Protein AF-A0A3R7I8H6-F1 (afdb_monomer)

Sequence (61 aa):
MQITDAMLERAGFLPGQQVLFSVDYRYGHITITPDYDYRIAGKYVSGQEAEETRQRLSRRK

Structure (mmCIF, N/CA/C/O backbone):
data_AF-A0A3R7I8H6-F1
#
_entry.id   AF-A0A3R7I8H6-F1
#
loop_
_atom_site.group_PDB
_atom_site.id
_atom_site.type_symbol
_atom_site.label_atom_id
_atom_site.label_alt_id
_atom_site.label_comp_id
_atom_site.label_asym_id
_atom_site.label_entity_id
_atom_site.label_seq_id
_atom_site.pdbx_PDB_ins_code
_atom_site.Cartn_x
_atom_site.C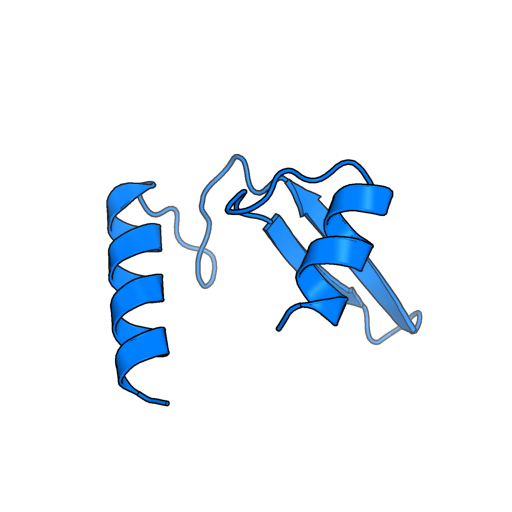artn_y
_atom_site.Cartn_z
_atom_site.occupancy
_atom_site.B_iso_or_equiv
_atom_site.auth_seq_id
_atom_site.auth_comp_id
_atom_site.auth_asym_id
_atom_site.auth_atom_id
_atom_site.pdbx_PDB_model_num
ATOM 1 N N . MET A 1 1 ? 7.906 12.845 3.331 1.00 55.28 1 MET A N 1
ATOM 2 C CA . MET A 1 1 ? 9.213 12.971 2.641 1.00 55.28 1 MET A CA 1
ATOM 3 C C . MET A 1 1 ? 8.856 13.428 1.240 1.00 55.28 1 MET A C 1
ATOM 5 O O . MET A 1 1 ? 8.270 12.630 0.527 1.00 55.28 1 MET A O 1
ATOM 9 N N . GLN A 1 2 ? 9.143 14.676 0.856 1.00 61.84 2 GLN A N 1
ATOM 10 C CA . GLN A 1 2 ? 8.616 15.251 -0.399 1.00 61.84 2 GLN A CA 1
ATOM 11 C C . GLN A 1 2 ? 8.949 14.426 -1.655 1.00 61.84 2 GLN A C 1
ATOM 13 O O . GLN A 1 2 ? 8.158 14.378 -2.589 1.00 61.84 2 GLN A O 1
ATOM 18 N N . ILE A 1 3 ? 10.095 13.736 -1.663 1.00 63.72 3 ILE A N 1
ATOM 19 C CA . ILE A 1 3 ? 10.531 12.897 -2.790 1.00 63.72 3 ILE A CA 1
ATOM 20 C C . ILE A 1 3 ? 9.604 11.686 -2.981 1.00 63.72 3 ILE A C 1
ATOM 22 O O . ILE A 1 3 ? 9.275 11.334 -4.110 1.00 63.72 3 ILE A O 1
ATOM 26 N N . THR A 1 4 ? 9.167 11.058 -1.888 1.00 68.12 4 THR A N 1
ATOM 27 C CA . THR A 1 4 ? 8.281 9.886 -1.929 1.00 68.12 4 THR A CA 1
ATOM 28 C C . THR A 1 4 ? 6.886 10.274 -2.404 1.00 68.12 4 THR A C 1
ATOM 30 O O . THR A 1 4 ? 6.327 9.591 -3.255 1.00 68.12 4 THR A O 1
ATOM 33 N N . ASP A 1 5 ? 6.364 11.400 -1.915 1.00 69.81 5 ASP A N 1
ATOM 34 C CA . ASP A 1 5 ? 5.031 11.885 -2.282 1.00 69.81 5 ASP A CA 1
ATOM 35 C C . ASP A 1 5 ? 4.982 12.260 -3.777 1.00 69.81 5 ASP A C 1
ATOM 37 O O . ASP A 1 5 ? 4.117 11.781 -4.503 1.00 69.81 5 ASP A O 1
ATOM 41 N N . ALA A 1 6 ? 5.992 12.981 -4.284 1.00 76.75 6 ALA A N 1
ATOM 42 C CA . ALA A 1 6 ? 6.085 13.344 -5.703 1.00 76.75 6 ALA A CA 1
ATOM 43 C C . ALA A 1 6 ? 6.280 12.134 -6.641 1.00 76.75 6 ALA A C 1
ATOM 45 O O . ALA A 1 6 ? 5.791 12.129 -7.773 1.00 76.75 6 ALA A O 1
ATOM 46 N N . MET A 1 7 ? 7.009 11.103 -6.199 1.00 83.62 7 MET A N 1
ATOM 47 C CA . MET A 1 7 ? 7.148 9.854 -6.955 1.00 83.62 7 MET A CA 1
ATOM 48 C C . MET A 1 7 ? 5.799 9.133 -7.072 1.00 83.62 7 MET A C 1
ATOM 50 O O . MET A 1 7 ? 5.447 8.663 -8.154 1.00 83.62 7 MET A O 1
ATOM 54 N N . LEU A 1 8 ? 5.055 9.049 -5.969 1.00 81.81 8 LEU A N 1
ATOM 55 C CA . LEU A 1 8 ? 3.760 8.377 -5.919 1.00 81.81 8 LEU A CA 1
ATOM 56 C C . LEU A 1 8 ? 2.698 9.137 -6.721 1.00 81.81 8 LEU A C 1
ATOM 58 O O . LEU A 1 8 ? 1.970 8.514 -7.490 1.00 81.81 8 LEU A O 1
ATOM 62 N N . GLU A 1 9 ? 2.679 10.467 -6.647 1.00 84.06 9 GLU A N 1
ATOM 63 C CA . GLU A 1 9 ? 1.825 11.304 -7.499 1.00 84.06 9 GLU A CA 1
ATOM 64 C C . GLU A 1 9 ? 2.045 11.026 -8.989 1.00 84.06 9 GLU A C 1
ATOM 66 O O . GLU A 1 9 ? 1.091 10.807 -9.736 1.00 84.06 9 GLU A O 1
ATOM 71 N N . ARG A 1 10 ? 3.307 10.946 -9.429 1.00 85.69 10 ARG A N 1
ATOM 72 C CA . ARG A 1 10 ? 3.646 10.607 -10.823 1.00 85.69 10 ARG A CA 1
ATOM 73 C C . ARG A 1 10 ? 3.214 9.201 -11.230 1.00 85.69 10 ARG A C 1
ATOM 75 O O . ARG A 1 10 ? 2.964 8.969 -12.408 1.00 85.69 10 ARG A O 1
ATOM 82 N N . ALA A 1 11 ? 3.137 8.278 -10.277 1.00 83.88 11 ALA A N 1
ATOM 83 C CA . ALA A 1 11 ? 2.636 6.927 -10.495 1.00 83.88 11 ALA A CA 1
ATOM 84 C C . ALA A 1 11 ? 1.095 6.836 -10.434 1.00 83.88 11 ALA A C 1
ATOM 86 O O . ALA A 1 11 ? 0.548 5.749 -10.601 1.00 83.88 11 ALA A O 1
ATOM 87 N N . GLY A 1 12 ? 0.396 7.963 -10.238 1.00 87.00 12 GLY A N 1
ATOM 88 C CA . GLY A 1 12 ? -1.067 8.047 -10.237 1.00 87.00 12 GLY A CA 1
ATOM 89 C C . GLY A 1 12 ? -1.718 7.905 -8.860 1.00 87.00 12 GLY A C 1
ATOM 90 O O . GLY A 1 12 ? -2.936 7.754 -8.785 1.00 87.00 12 GLY A O 1
ATOM 91 N N . PHE A 1 13 ? -0.942 7.951 -7.775 1.00 85.50 13 PHE A N 1
ATOM 92 C CA . PHE A 1 13 ? -1.469 7.926 -6.409 1.00 85.50 13 PHE A CA 1
ATOM 93 C C . PHE A 1 13 ? -1.756 9.338 -5.903 1.00 85.50 13 PHE A C 1
ATOM 95 O O . PHE A 1 13 ? -1.026 10.278 -6.199 1.00 85.50 13 PHE A O 1
ATOM 102 N N . LEU A 1 14 ? -2.807 9.498 -5.104 1.00 82.81 14 LEU A N 1
ATOM 103 C CA . LEU A 1 14 ? -3.146 10.792 -4.520 1.00 82.81 14 LEU A CA 1
ATOM 104 C C . LEU A 1 14 ? -2.363 11.037 -3.220 1.00 82.81 14 LEU A C 1
ATOM 106 O O . LEU A 1 14 ? -2.137 10.105 -2.442 1.00 82.81 14 LEU A O 1
ATOM 110 N N . PRO A 1 15 ? -1.997 12.291 -2.913 1.00 78.69 15 PRO A N 1
ATOM 111 C CA . PRO A 1 15 ? -1.417 12.639 -1.621 1.00 78.69 15 PRO A CA 1
ATOM 112 C C . PRO A 1 15 ? -2.324 12.225 -0.465 1.00 78.69 15 PRO A C 1
ATOM 114 O O . PRO A 1 15 ? -3.521 12.504 -0.460 1.00 78.69 15 PRO A O 1
ATOM 117 N N . G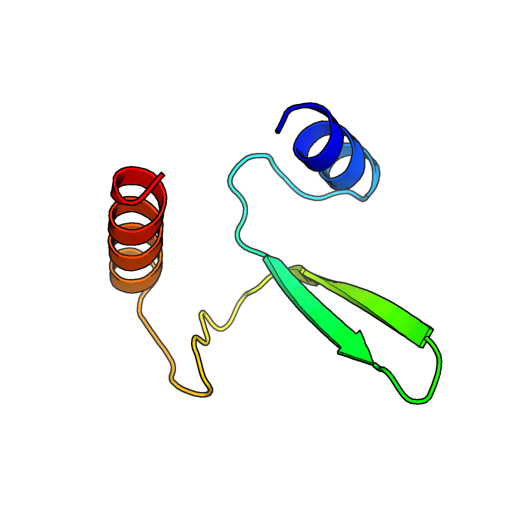LY A 1 16 ? -1.748 11.547 0.527 1.00 75.06 16 GLY A N 1
ATOM 118 C CA . GLY A 1 16 ? -2.500 11.023 1.669 1.00 75.06 16 GLY A CA 1
ATOM 119 C C . GLY A 1 16 ? -3.320 9.762 1.375 1.00 75.06 16 GLY A C 1
ATOM 120 O O . GLY A 1 16 ? -3.915 9.224 2.306 1.00 75.06 16 GLY A O 1
ATOM 121 N N . GLN A 1 17 ? -3.323 9.256 0.137 1.00 79.19 17 GLN A N 1
ATOM 122 C CA . GLN A 1 17 ? -3.925 7.967 -0.188 1.00 79.19 17 GLN A CA 1
ATOM 123 C C . GLN A 1 17 ? -3.141 6.834 0.471 1.00 79.19 17 GLN A C 1
ATOM 125 O O . GLN A 1 17 ? -1.911 6.781 0.418 1.00 79.19 17 GLN A O 1
ATOM 130 N N . GLN A 1 18 ? -3.869 5.901 1.076 1.00 77.19 18 GLN A N 1
ATOM 131 C CA . GLN A 1 18 ? -3.268 4.710 1.649 1.00 77.19 18 GLN A CA 1
ATOM 132 C C . GLN A 1 18 ? -2.905 3.717 0.542 1.00 77.19 18 GLN A C 1
ATOM 134 O O . GLN A 1 18 ? -3.691 3.449 -0.371 1.00 77.19 18 GLN A O 1
ATOM 139 N N . VAL A 1 19 ? -1.687 3.187 0.619 1.00 80.88 19 VAL A N 1
ATOM 140 C CA . VAL A 1 19 ? -1.142 2.256 -0.368 1.00 80.88 19 VAL A CA 1
ATOM 141 C C . VAL A 1 19 ? -0.599 1.014 0.319 1.00 80.88 19 VAL A C 1
ATOM 143 O O . VAL A 1 19 ? 0.007 1.090 1.390 1.00 80.88 19 VAL A O 1
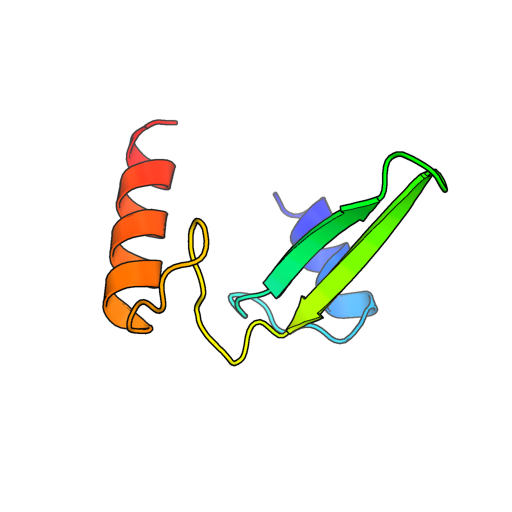ATOM 146 N N . LEU A 1 20 ? -0.784 -0.130 -0.328 1.00 82.00 20 LEU A N 1
ATOM 147 C CA . LEU A 1 20 ? -0.132 -1.373 0.026 1.00 82.00 20 LEU A CA 1
ATOM 148 C C . LEU A 1 20 ? 1.256 -1.378 -0.611 1.00 82.00 20 LEU A C 1
ATOM 150 O O . LEU A 1 20 ? 1.394 -1.404 -1.836 1.00 82.00 20 LEU A O 1
ATOM 154 N N . PHE A 1 21 ? 2.277 -1.376 0.242 1.00 82.38 21 PHE A N 1
ATOM 155 C CA . PHE A 1 21 ? 3.675 -1.507 -0.146 1.00 82.38 21 PHE A CA 1
ATOM 156 C C . PHE A 1 21 ? 4.147 -2.937 0.122 1.00 82.38 21 PHE A C 1
ATOM 158 O O . PHE A 1 21 ? 4.189 -3.377 1.271 1.00 82.38 21 PHE A O 1
ATOM 165 N N . SER A 1 22 ? 4.497 -3.664 -0.937 1.00 82.44 22 SER A N 1
ATOM 166 C CA . SER A 1 22 ? 4.950 -5.056 -0.868 1.00 82.44 22 SER A CA 1
ATOM 167 C C . SER A 1 22 ? 6.338 -5.208 -1.479 1.00 82.44 22 SER A C 1
ATOM 169 O O . SER A 1 22 ? 6.627 -4.631 -2.527 1.00 82.44 22 SER A O 1
ATOM 171 N N . VAL A 1 23 ? 7.185 -6.016 -0.839 1.00 85.56 23 VAL A N 1
ATOM 172 C CA . VAL A 1 23 ? 8.536 -6.339 -1.317 1.00 85.56 23 VAL A CA 1
ATOM 173 C C . VAL A 1 23 ? 8.619 -7.835 -1.576 1.00 85.56 23 VAL A C 1
ATOM 175 O O . VAL A 1 23 ? 8.504 -8.638 -0.650 1.00 85.56 23 VAL A O 1
ATOM 178 N N . ASP A 1 24 ? 8.835 -8.206 -2.833 1.00 88.00 24 ASP A N 1
ATOM 179 C CA . ASP A 1 24 ? 9.176 -9.569 -3.214 1.00 88.00 24 ASP A CA 1
ATOM 180 C C . ASP A 1 24 ? 10.699 -9.707 -3.297 1.00 88.00 24 ASP A C 1
ATOM 182 O O . ASP A 1 24 ? 11.342 -9.302 -4.269 1.00 88.00 24 ASP A O 1
ATOM 186 N N . TYR A 1 25 ? 11.282 -10.298 -2.256 1.00 86.75 25 TYR A N 1
ATOM 187 C CA . TYR A 1 25 ? 12.725 -10.510 -2.155 1.00 86.75 25 TYR A CA 1
ATOM 188 C C . TYR A 1 25 ? 13.269 -11.560 -3.127 1.00 86.75 25 TYR A C 1
ATOM 190 O O . TYR A 1 25 ? 14.470 -11.569 -3.382 1.00 86.75 25 TYR A O 1
ATOM 198 N N . ARG A 1 26 ? 12.427 -12.454 -3.663 1.00 89.50 26 ARG A N 1
ATOM 199 C CA . ARG A 1 26 ? 12.884 -13.512 -4.578 1.00 89.50 26 ARG A CA 1
ATOM 200 C C . ARG A 1 26 ? 13.181 -12.959 -5.964 1.00 89.50 26 ARG A C 1
ATOM 202 O O . ARG A 1 26 ? 14.122 -13.415 -6.604 1.00 89.50 26 ARG A O 1
ATOM 209 N N . TYR A 1 27 ? 12.394 -11.977 -6.396 1.00 91.56 27 TYR A N 1
ATOM 210 C CA . TYR A 1 27 ? 12.530 -11.347 -7.710 1.00 91.56 27 TYR A CA 1
ATOM 211 C C . TYR A 1 27 ? 13.056 -9.907 -7.639 1.00 91.56 27 TYR A C 1
ATOM 213 O O . TYR A 1 27 ? 13.295 -9.290 -8.669 1.00 91.56 27 TYR A O 1
ATOM 221 N N . GLY A 1 28 ? 13.267 -9.367 -6.433 1.00 87.56 28 GLY A N 1
ATOM 222 C CA . GLY A 1 28 ? 13.745 -7.996 -6.241 1.00 87.56 28 GLY A CA 1
ATOM 223 C C . GLY A 1 28 ? 12.711 -6.945 -6.645 1.00 87.56 28 GLY A C 1
ATOM 224 O O . GLY A 1 28 ? 13.075 -5.850 -7.067 1.00 87.56 28 GLY A O 1
ATOM 225 N N . HIS A 1 29 ? 11.422 -7.276 -6.554 1.00 91.25 29 HIS A N 1
ATOM 226 C CA . HIS A 1 29 ? 10.340 -6.401 -6.992 1.00 91.25 29 HIS A CA 1
ATOM 227 C C . HIS A 1 29 ? 9.725 -5.649 -5.817 1.00 91.25 29 HIS A C 1
ATOM 229 O O . HIS A 1 29 ? 9.441 -6.216 -4.762 1.00 91.25 29 HIS A O 1
ATOM 235 N N . ILE A 1 30 ? 9.461 -4.365 -6.037 1.00 87.44 30 ILE A N 1
ATOM 236 C CA . ILE A 1 30 ? 8.669 -3.534 -5.137 1.00 87.44 30 ILE A CA 1
ATOM 237 C C . ILE A 1 30 ? 7.343 -3.262 -5.834 1.00 87.44 30 ILE A C 1
ATOM 239 O O . ILE A 1 30 ? 7.322 -2.751 -6.951 1.00 87.44 30 ILE A O 1
ATOM 243 N N . THR A 1 31 ? 6.243 -3.605 -5.172 1.00 86.56 31 THR A N 1
ATOM 244 C CA . THR A 1 31 ? 4.890 -3.358 -5.672 1.00 86.56 31 THR A CA 1
ATOM 245 C C . THR A 1 31 ? 4.195 -2.353 -4.769 1.00 86.56 31 THR A C 1
ATOM 247 O O . THR A 1 31 ? 4.160 -2.526 -3.550 1.00 86.56 31 THR A O 1
ATOM 250 N N . ILE A 1 32 ? 3.637 -1.310 -5.378 1.00 86.81 32 ILE A N 1
ATOM 251 C CA . ILE A 1 32 ? 2.826 -0.296 -4.708 1.00 86.81 32 ILE A CA 1
ATOM 252 C C . ILE A 1 32 ? 1.454 -0.320 -5.368 1.00 86.81 32 ILE A C 1
ATOM 254 O O . ILE A 1 32 ? 1.353 -0.186 -6.585 1.00 86.81 32 ILE A O 1
ATOM 258 N N . THR A 1 33 ? 0.405 -0.527 -4.580 1.00 84.88 33 THR A N 1
ATOM 259 C CA . THR A 1 33 ? -0.987 -0.573 -5.060 1.00 84.88 33 THR A CA 1
ATOM 260 C C . THR A 1 33 ? -1.889 0.189 -4.099 1.00 84.88 33 THR A C 1
ATOM 262 O O . THR A 1 33 ? -1.514 0.352 -2.939 1.00 84.88 33 THR A O 1
ATOM 265 N N . PRO A 1 34 ? -3.058 0.686 -4.530 1.00 81.62 34 PRO A N 1
ATOM 266 C CA . PRO A 1 34 ? -4.017 1.261 -3.595 1.00 81.62 34 PRO A CA 1
ATOM 267 C C . PRO A 1 34 ? -4.436 0.219 -2.549 1.00 81.62 34 PRO A C 1
ATOM 269 O O . PRO A 1 34 ? -4.727 -0.925 -2.900 1.00 81.62 34 PRO A O 1
ATOM 272 N N . ASP A 1 35 ? -4.463 0.603 -1.273 1.00 80.12 35 ASP A N 1
ATOM 273 C CA . ASP A 1 35 ? -4.951 -0.271 -0.200 1.00 80.12 35 ASP A CA 1
ATOM 274 C C . AS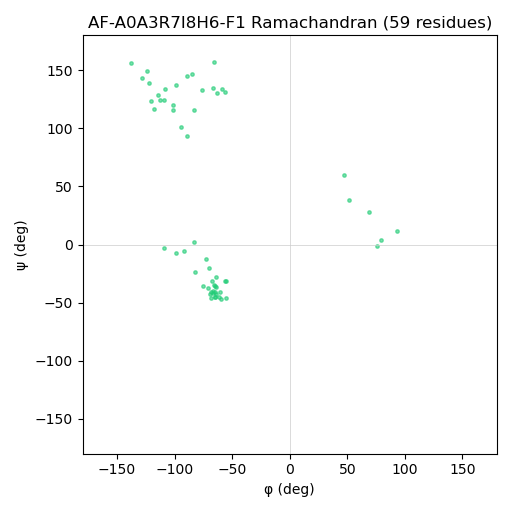P A 1 35 ? -6.461 -0.070 -0.030 1.00 80.12 35 ASP A C 1
ATOM 276 O O . ASP A 1 35 ? -6.901 0.855 0.651 1.00 80.12 35 ASP A O 1
ATOM 280 N N . TYR A 1 36 ? -7.256 -0.904 -0.701 1.00 72.19 36 TYR A N 1
ATOM 281 C CA . TYR A 1 36 ? -8.722 -0.867 -0.598 1.00 72.19 36 TYR A CA 1
ATOM 282 C C . TYR A 1 36 ? -9.258 -1.621 0.623 1.00 72.19 36 TYR A C 1
ATOM 284 O O . TYR A 1 36 ? -10.362 -1.342 1.086 1.00 72.19 36 TYR A O 1
ATOM 292 N N . ASP A 1 37 ? -8.481 -2.576 1.135 1.00 71.69 37 ASP A N 1
ATOM 293 C CA . ASP A 1 37 ? -8.928 -3.525 2.154 1.00 71.69 37 ASP A CA 1
ATOM 294 C C . ASP A 1 37 ? -8.499 -3.124 3.569 1.00 71.69 37 ASP A C 1
ATOM 296 O O . ASP A 1 37 ? -8.908 -3.781 4.527 1.00 71.69 37 ASP A O 1
ATOM 300 N N . TYR A 1 38 ? -7.663 -2.087 3.709 1.00 68.56 38 TYR A N 1
ATOM 301 C CA . TYR A 1 38 ? -7.137 -1.600 4.983 1.00 68.56 38 TYR A CA 1
ATOM 302 C C . TYR A 1 38 ? -6.611 -2.751 5.849 1.00 68.56 38 TYR A C 1
ATOM 304 O O . TYR A 1 38 ? -7.102 -3.004 6.950 1.00 68.56 38 TYR A O 1
ATOM 312 N N . ARG A 1 39 ? -5.626 -3.510 5.352 1.00 71.19 39 ARG A N 1
ATOM 313 C CA . ARG A 1 39 ? -5.056 -4.633 6.117 1.00 71.19 39 ARG A CA 1
ATOM 314 C C . ARG A 1 39 ? -3.723 -4.264 6.745 1.00 71.19 39 ARG A C 1
ATOM 316 O O . ARG A 1 39 ? -2.739 -4.030 6.051 1.00 71.19 39 ARG A O 1
ATOM 323 N N . ILE A 1 40 ? -3.650 -4.334 8.072 1.00 69.69 40 ILE A N 1
ATOM 324 C CA . ILE A 1 40 ? -2.399 -4.192 8.825 1.00 69.69 40 ILE A CA 1
ATOM 325 C C . ILE A 1 40 ? -2.063 -5.539 9.466 1.00 69.69 40 ILE A C 1
ATO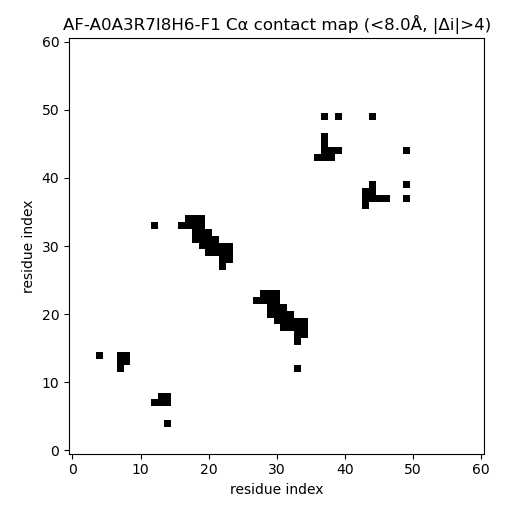M 327 O O . ILE A 1 40 ? -2.870 -6.111 10.195 1.00 69.69 40 ILE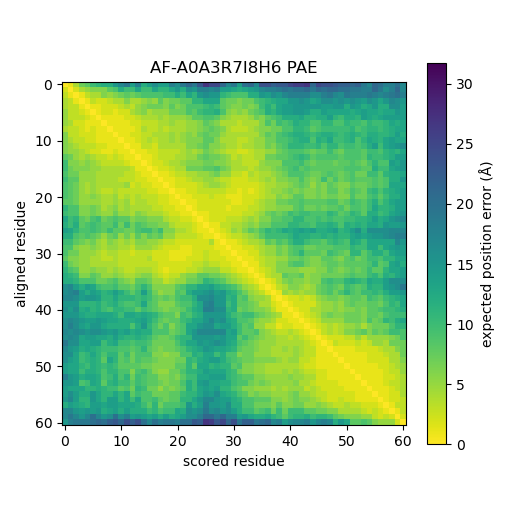 A O 1
ATOM 331 N N . ALA A 1 41 ? -0.866 -6.066 9.183 1.00 69.31 41 ALA A N 1
ATOM 332 C CA . ALA A 1 41 ? -0.390 -7.355 9.704 1.00 69.31 41 ALA A CA 1
ATOM 333 C C . ALA A 1 41 ? -1.387 -8.521 9.493 1.00 69.31 41 ALA A C 1
ATOM 335 O O . ALA A 1 41 ? -1.574 -9.368 10.366 1.00 69.31 41 ALA A O 1
ATOM 336 N N . GLY A 1 42 ? -2.058 -8.544 8.335 1.00 71.38 42 GLY A N 1
ATOM 337 C CA . GLY A 1 42 ? -3.034 -9.580 7.978 1.00 71.38 42 GLY A CA 1
ATOM 338 C C . GLY A 1 42 ? -4.420 -9.416 8.610 1.00 71.38 42 GLY A C 1
ATOM 339 O O . GLY A 1 42 ? -5.276 -10.269 8.388 1.00 71.38 42 GLY A O 1
ATOM 340 N N . LYS A 1 43 ? -4.670 -8.337 9.361 1.00 74.44 43 LYS A N 1
ATOM 341 C CA . LYS A 1 43 ? -5.976 -8.030 9.955 1.00 74.44 43 LYS A CA 1
ATOM 342 C C . LYS A 1 43 ? -6.621 -6.855 9.239 1.00 74.44 43 LYS A C 1
ATOM 344 O O . LYS A 1 43 ? -5.955 -5.847 9.017 1.00 74.44 43 LYS A O 1
ATOM 349 N N . TYR A 1 44 ? -7.904 -6.989 8.917 1.00 77.50 44 TYR A N 1
ATOM 350 C CA . TYR A 1 44 ? -8.719 -5.857 8.492 1.00 77.50 44 TYR A CA 1
ATOM 351 C C . TYR A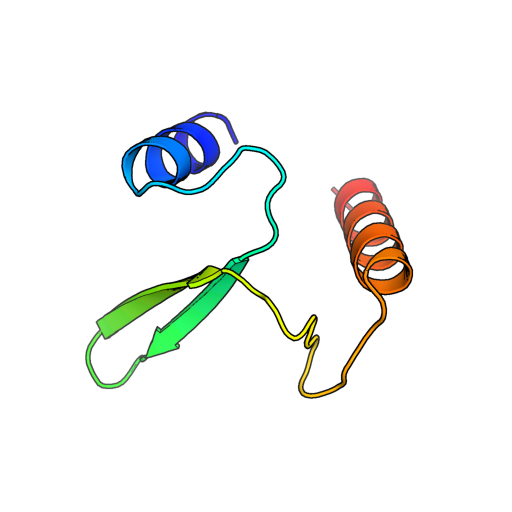 1 44 ? -8.806 -4.855 9.635 1.00 77.50 44 TYR A C 1
ATOM 353 O O . TYR A 1 44 ? -9.098 -5.231 10.772 1.00 77.50 44 TYR A O 1
ATOM 361 N N . VAL A 1 45 ? -8.543 -3.600 9.316 1.00 77.25 45 VAL A N 1
ATOM 362 C CA . VAL A 1 45 ? -8.755 -2.467 10.202 1.00 77.25 45 VAL A CA 1
ATOM 363 C C . VAL A 1 45 ? -9.669 -1.481 9.493 1.00 77.25 45 VAL A C 1
ATOM 365 O O . VAL A 1 45 ? -9.693 -1.392 8.270 1.00 77.25 45 VAL A O 1
ATOM 368 N N . SER A 1 46 ? -10.465 -0.745 10.250 1.00 78.50 46 SER A N 1
ATOM 369 C CA . SER A 1 46 ? -11.206 0.384 9.700 1.00 78.50 46 SER A CA 1
ATOM 370 C C . SER A 1 46 ? -10.245 1.488 9.240 1.00 78.50 46 SER A C 1
ATOM 372 O O . SER A 1 46 ? -9.129 1.622 9.750 1.00 78.50 46 SER A O 1
ATOM 374 N N . GLY A 1 47 ? -10.694 2.342 8.314 1.00 74.00 47 GLY A N 1
ATOM 375 C CA . GLY A 1 47 ? -9.909 3.508 7.893 1.00 74.00 47 GLY A CA 1
ATOM 376 C C . GLY A 1 47 ? -9.518 4.424 9.065 1.00 74.00 47 GLY A C 1
ATOM 377 O O . GLY A 1 47 ? -8.42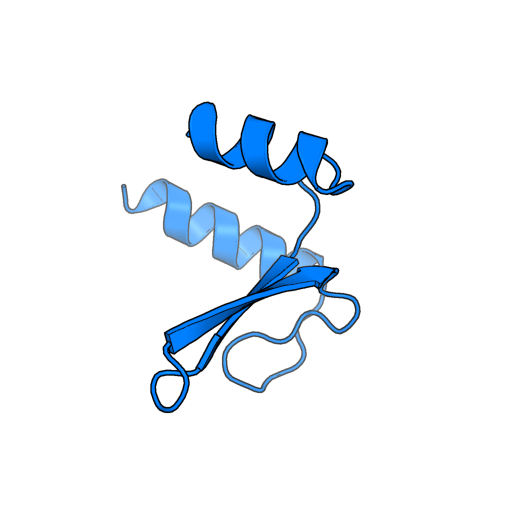9 4.993 9.064 1.00 74.00 47 GLY A O 1
ATOM 378 N N . GLN A 1 48 ? -10.355 4.509 10.107 1.00 78.88 48 GLN A N 1
ATOM 379 C CA . GLN A 1 48 ? -10.043 5.264 11.323 1.00 78.88 48 GLN A CA 1
ATOM 380 C C . GLN A 1 48 ? -8.908 4.616 12.133 1.00 78.88 48 GLN A C 1
ATOM 382 O O . GLN A 1 48 ? -7.976 5.306 12.533 1.00 78.88 48 GLN A O 1
ATOM 387 N N . GLU A 1 49 ? -8.936 3.300 12.341 1.00 78.06 49 GLU A N 1
ATOM 388 C CA . GLU A 1 49 ? -7.874 2.581 13.064 1.00 78.06 49 GLU A CA 1
ATOM 389 C C . GLU A 1 49 ? -6.532 2.630 12.320 1.00 78.06 49 GLU A C 1
ATOM 391 O O . GLU A 1 49 ? -5.467 2.728 12.944 1.00 78.06 49 GLU A O 1
ATOM 396 N N . ALA A 1 50 ? -6.571 2.596 10.984 1.00 76.56 50 ALA A N 1
ATOM 397 C CA . ALA A 1 50 ? -5.392 2.803 10.152 1.00 76.56 50 ALA A CA 1
ATOM 398 C C . ALA A 1 50 ? -4.802 4.208 10.370 1.00 76.56 50 ALA A C 1
ATOM 400 O O . ALA A 1 50 ? -3.596 4.347 10.597 1.00 76.56 50 ALA A O 1
ATOM 401 N N . GLU A 1 51 ? -5.651 5.238 10.391 1.00 78.62 51 GLU A N 1
ATOM 402 C CA . GLU A 1 51 ? -5.232 6.620 10.629 1.00 78.62 51 GLU A CA 1
ATOM 403 C C . GLU A 1 51 ? -4.703 6.839 12.056 1.00 78.62 51 GLU A C 1
ATOM 405 O O . GLU A 1 51 ? -3.654 7.457 12.245 1.00 78.62 51 GLU A O 1
ATOM 410 N N . GLU A 1 52 ? -5.352 6.271 13.073 1.00 83.00 52 GLU A N 1
ATOM 411 C CA . GLU A 1 52 ? -4.875 6.306 14.462 1.00 83.00 52 GLU A CA 1
ATOM 412 C C . GLU A 1 52 ? -3.505 5.629 14.610 1.00 83.00 52 GLU A C 1
ATOM 414 O O . GLU A 1 52 ? -2.612 6.129 15.305 1.00 83.00 52 GLU A O 1
ATOM 419 N N . THR A 1 53 ? -3.306 4.501 13.924 1.00 78.50 5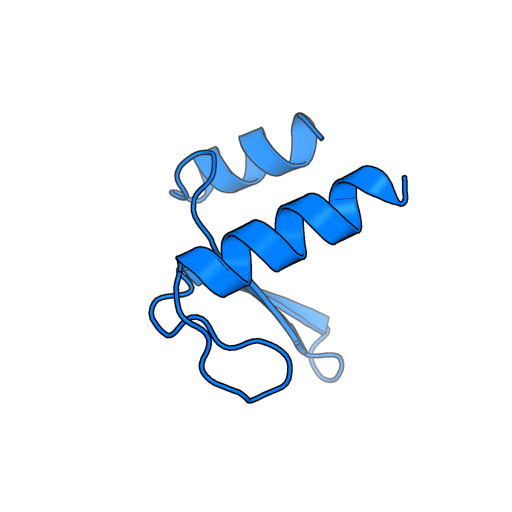3 THR A N 1
ATOM 420 C CA . THR A 1 53 ? -2.017 3.800 13.883 1.00 78.50 53 THR A CA 1
ATOM 421 C C . THR A 1 53 ? -0.948 4.663 13.214 1.00 78.50 53 THR A C 1
ATOM 423 O O . THR A 1 53 ? 0.162 4.789 13.743 1.00 78.50 53 THR A O 1
ATOM 426 N N . ARG A 1 54 ? -1.286 5.331 12.104 1.00 75.38 54 ARG A N 1
ATOM 427 C CA . ARG A 1 54 ? -0.401 6.278 11.411 1.00 75.38 54 ARG A CA 1
ATOM 428 C C . ARG A 1 54 ? 0.010 7.438 12.320 1.00 75.38 54 ARG A C 1
ATOM 430 O O . ARG A 1 54 ? 1.201 7.733 12.424 1.00 75.38 54 ARG A O 1
ATOM 437 N N . GLN A 1 55 ? -0.941 8.041 13.036 1.00 81.12 55 GLN A N 1
ATOM 438 C CA . GLN A 1 55 ? -0.677 9.122 13.993 1.00 81.12 55 GLN A CA 1
ATOM 439 C C . GLN A 1 55 ? 0.186 8.668 15.176 1.00 81.12 55 GLN A C 1
ATOM 441 O O . GLN A 1 55 ? 1.040 9.411 15.658 1.00 81.12 55 GLN A O 1
ATOM 446 N N . ARG A 1 56 ? 0.002 7.435 15.658 1.00 79.81 56 ARG A N 1
ATOM 447 C CA . ARG A 1 56 ? 0.859 6.860 16.705 1.00 79.81 56 ARG A CA 1
ATOM 448 C C . ARG A 1 56 ? 2.299 6.679 16.239 1.00 79.81 56 ARG A C 1
ATOM 450 O O . ARG A 1 56 ? 3.216 6.946 17.013 1.00 79.81 56 ARG A O 1
ATOM 457 N N . LEU A 1 57 ? 2.503 6.225 15.005 1.00 75.31 57 LEU A N 1
ATOM 458 C CA . LEU A 1 57 ? 3.836 6.030 14.433 1.00 75.31 57 LEU A CA 1
ATOM 459 C C . LEU A 1 57 ? 4.539 7.360 14.138 1.00 75.31 57 LEU A C 1
ATOM 461 O O . LEU A 1 57 ? 5.740 7.462 14.375 1.00 75.31 57 LEU A O 1
ATOM 465 N N . SER A 1 58 ? 3.813 8.384 13.679 1.00 73.38 58 SER A N 1
ATOM 466 C CA . SER A 1 58 ? 4.399 9.705 13.416 1.00 73.38 58 SER A CA 1
ATOM 467 C C . SER A 1 58 ? 4.859 10.419 14.688 1.00 73.38 58 SER A C 1
ATOM 469 O O . SER A 1 58 ? 5.866 11.111 14.646 1.00 73.38 58 SER A O 1
ATOM 471 N N . ARG A 1 59 ? 4.189 10.194 15.828 1.00 77.38 59 ARG A N 1
ATOM 472 C CA . ARG A 1 59 ? 4.590 10.718 17.151 1.00 77.38 59 ARG A CA 1
ATOM 473 C C . ARG A 1 59 ? 5.817 10.032 17.762 1.00 77.38 59 ARG A C 1
ATOM 475 O O . ARG A 1 59 ? 6.313 10.493 18.783 1.00 77.38 59 ARG A O 1
ATOM 482 N N . ARG A 1 60 ? 6.252 8.894 17.209 1.00 70.06 60 ARG A N 1
ATOM 483 C CA . ARG A 1 60 ? 7.441 8.152 17.672 1.00 70.06 60 ARG A CA 1
ATOM 484 C C . ARG A 1 60 ? 8.728 8.560 16.944 1.00 70.06 60 ARG A C 1
ATOM 486 O O . ARG A 1 60 ? 9.784 8.045 17.300 1.00 70.06 60 ARG A O 1
ATOM 493 N N . LYS A 1 61 ? 8.632 9.418 15.927 1.00 52.75 61 LYS A N 1
ATOM 494 C CA . LYS A 1 61 ? 9.769 10.064 15.262 1.00 52.75 61 LYS A CA 1
ATOM 495 C C . LYS A 1 61 ? 9.965 11.466 15.812 1.00 52.75 61 LYS A C 1
ATOM 497 O O . LYS A 1 61 ? 11.135 11.895 15.808 1.00 52.75 61 LYS A O 1
#

Radius of gyration: 12.9 Å; Cα contacts (8 Å, |Δi|>4): 44; chains: 1; bounding box: 25×29×28 Å

Organism: NCBI:txid134537

Solvent-accessible surface area (backbone atoms only — not comparable to full-atom values): 3917 Å² total; per-residue (Å²): 108,75,69,61,54,57,53,39,43,75,74,72,44,60,91,93,59,62,61,42,78,46,76,42,79,91,78,72,43,78,48,77,44,77,45,87,69,41,65,59,96,88,37,76,44,55,74,64,58,51,49,53,50,50,54,57,56,60,74,75,110

Nearest PDB structures (foldseek):
  5brh-assembly1_B  TM=4.154E-01  e=5.636E+00  Trypanosoma cruzi strain CL Brener
  7s2p-assembly1_A  TM=4.097E-01  e=5.636E+00  Trypanosoma cruzi strain CL Brener
  8stx-assembly1_B  TM=3.999E-01  e=6.881E+00  Trypanosoma cruzi
  8bqs-assembly1_Dc  TM=5.071E-01  e=7.860E+00  Tetrahymena thermophila SB210

Mean predicted aligned error: 7.86 Å

pLDDT: mean 78.19, std 7.98, range [52.75, 91.56]

Foldseek 3Di:
DVVVQVVVVVVVDDVVFDWDWDADPVVRDTDIGGDPQCDDPNDGDPPVVSVVVVVVVVVVD

Secondary structure (DSSP, 8-state):
-HHHHHHHHHTTPPTT--EEEEEETTTTEEEEEE-SS-EETTEE--HHHHHHHHHHHHTT-